Protein AF-A0A838QFN4-F1 (afdb_monomer)

Solvent-accessible surface area (backbone atoms only — not comparable to full-atom values): 5110 Å² total; per-residue (Å²): 132,90,58,70,72,51,71,68,56,53,52,50,51,54,30,48,52,52,13,64,72,58,74,44,58,49,85,75,48,53,95,81,58,42,63,69,75,85,84,35,71,47,55,78,65,50,47,50,52,52,52,52,52,49,46,52,50,34,34,76,44,50,73,40,78,83,52,87,86,41,71,76,69,74,46,86,78,66,76,79,89,116

Sequence (82 aa):
MSMSASYDEVEKFVR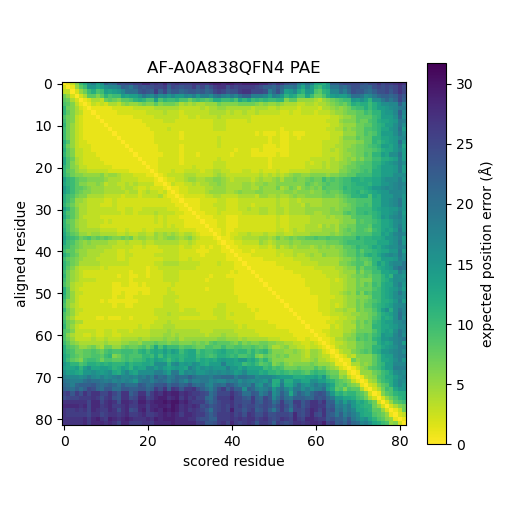DEVAALTAAAPEAVTADTVLVGSNRVVDSADLVMLLLAAEEFARDNLNVAFDWTSDSAMSEARSTLR

Foldseek 3Di:
DQQDDDPVRLVLLLLVLLCVQLVHDSVVDDPPAACDDPPHSHDPVSSVVSVVSSQVCCCVRVVDHDDPPDPVNVDPPDDVPD

Nearest PDB structures (foldseek):
  8wey-assembly1_K  TM=4.530E-01  e=9.325E+00  Cyanidium caldarium

Radius of gyration: 13.97 Å; Cα contacts (8 Å, |Δi|>4): 57; chains: 1; bounding box: 40×23×37 Å

Structure (mmCIF, N/CA/C/O backbone):
data_AF-A0A838QFN4-F1
#
_entry.id   AF-A0A838QFN4-F1
#
loop_
_atom_site.group_PDB
_atom_site.id
_atom_site.type_symbol
_atom_site.label_atom_id
_atom_site.label_alt_id
_atom_site.label_comp_id
_atom_site.label_asym_id
_atom_site.label_entity_id
_atom_site.label_seq_id
_atom_site.pdbx_PDB_ins_code
_atom_site.Cartn_x
_atom_site.Cartn_y
_atom_site.Cartn_z
_atom_site.occupancy
_atom_site.B_iso_or_equiv
_atom_site.auth_seq_id
_atom_site.auth_comp_id
_atom_site.auth_asym_id
_atom_site.auth_atom_id
_atom_site.pdbx_PDB_model_num
ATOM 1 N N . MET A 1 1 ? 23.329 -8.745 -10.941 1.00 42.47 1 MET A N 1
ATOM 2 C CA . MET A 1 1 ? 22.575 -9.219 -9.762 1.00 42.47 1 MET A CA 1
ATOM 3 C C . MET A 1 1 ? 21.126 -9.326 -10.190 1.00 42.47 1 MET A C 1
ATOM 5 O O . MET A 1 1 ? 20.620 -8.350 -10.719 1.00 42.47 1 MET A O 1
ATOM 9 N N . SER A 1 2 ? 20.515 -10.509 -10.092 1.00 45.09 2 SER A N 1
ATOM 10 C CA . SER A 1 2 ? 19.081 -10.665 -10.366 1.00 45.09 2 SER A CA 1
ATOM 11 C C . SER A 1 2 ? 18.339 -10.115 -9.154 1.00 45.09 2 SER A C 1
ATOM 13 O O . SER A 1 2 ? 18.431 -10.699 -8.079 1.00 45.09 2 SER A O 1
ATOM 15 N N . MET A 1 3 ? 17.716 -8.952 -9.307 1.00 57.62 3 MET A N 1
ATOM 16 C CA . MET A 1 3 ? 16.885 -8.319 -8.287 1.00 57.62 3 MET A CA 1
ATOM 17 C C . MET A 1 3 ? 15.478 -8.902 -8.432 1.00 57.62 3 MET A C 1
ATOM 19 O O . MET A 1 3 ? 14.813 -8.694 -9.442 1.00 57.62 3 MET A O 1
ATOM 23 N N . SER A 1 4 ? 15.085 -9.743 -7.480 1.00 67.75 4 SER A N 1
ATOM 24 C CA . SER A 1 4 ? 13.754 -10.340 -7.410 1.00 67.75 4 SER A CA 1
ATOM 25 C C . SER A 1 4 ? 13.323 -10.323 -5.952 1.00 67.75 4 SER A C 1
ATOM 27 O O . SER A 1 4 ? 13.907 -11.054 -5.153 1.00 67.75 4 SER A O 1
ATOM 29 N N . ALA A 1 5 ? 12.337 -9.496 -5.611 1.00 78.81 5 ALA A N 1
ATOM 30 C CA . ALA A 1 5 ? 11.688 -9.565 -4.311 1.00 78.81 5 ALA A CA 1
ATOM 31 C C . ALA A 1 5 ? 10.781 -10.802 -4.276 1.00 78.81 5 ALA A C 1
ATOM 33 O O . ALA A 1 5 ? 10.075 -11.110 -5.241 1.00 78.81 5 ALA A O 1
ATOM 34 N N . SER A 1 6 ? 10.823 -11.525 -3.168 1.00 89.56 6 SER A N 1
ATOM 35 C CA . SER A 1 6 ? 9.889 -12.598 -2.852 1.00 89.56 6 SER A CA 1
ATOM 36 C C . SER A 1 6 ? 8.498 -12.040 -2.533 1.00 89.56 6 SER A C 1
ATOM 38 O O . SER A 1 6 ? 8.341 -10.867 -2.190 1.00 89.56 6 SER A O 1
ATOM 40 N N . TYR A 1 7 ? 7.472 -12.893 -2.615 1.00 87.50 7 TYR A N 1
ATOM 41 C CA . TYR A 1 7 ? 6.114 -12.512 -2.211 1.00 87.50 7 TYR A CA 1
ATOM 42 C C . TYR A 1 7 ? 6.054 -12.055 -0.749 1.00 87.50 7 TYR A C 1
ATOM 44 O O . TYR A 1 7 ? 5.348 -11.097 -0.459 1.00 87.50 7 TYR A O 1
ATOM 52 N N . ASP A 1 8 ? 6.844 -12.670 0.133 1.00 91.88 8 ASP A N 1
ATOM 53 C CA . ASP A 1 8 ? 6.912 -12.300 1.550 1.00 91.88 8 ASP A CA 1
ATOM 54 C C . ASP A 1 8 ? 7.471 -10.881 1.742 1.00 91.88 8 ASP A C 1
ATOM 56 O O . ASP A 1 8 ? 6.993 -10.133 2.590 1.00 91.88 8 ASP A O 1
ATOM 60 N N . GLU A 1 9 ? 8.457 -10.478 0.934 1.00 92.00 9 GLU A N 1
ATOM 61 C CA . GLU A 1 9 ? 9.021 -9.122 0.971 1.00 92.00 9 GLU A CA 1
ATOM 62 C C . GLU A 1 9 ? 8.028 -8.079 0.455 1.00 92.00 9 GLU A C 1
ATOM 64 O O . GLU A 1 9 ? 7.883 -7.020 1.064 1.00 92.00 9 GLU A O 1
ATOM 69 N N . VAL A 1 10 ? 7.310 -8.394 -0.629 1.00 92.25 10 VAL A N 1
ATOM 70 C CA . VAL A 1 10 ? 6.248 -7.528 -1.165 1.00 92.25 10 VAL A CA 1
ATOM 71 C C . VAL A 1 10 ? 5.110 -7.391 -0.155 1.00 92.25 10 VAL A C 1
ATOM 73 O O . VAL A 1 10 ? 4.649 -6.286 0.115 1.00 92.25 10 VAL A O 1
ATOM 76 N N . GLU A 1 11 ? 4.665 -8.503 0.429 1.00 92.44 11 GLU A N 1
ATOM 77 C CA . GLU A 1 11 ? 3.601 -8.508 1.427 1.00 92.44 11 GLU A CA 1
ATOM 78 C C . GLU A 1 11 ? 4.009 -7.710 2.665 1.00 92.44 11 GLU A C 1
ATOM 80 O O . GLU A 1 11 ? 3.242 -6.868 3.132 1.00 92.44 11 GLU A O 1
ATOM 85 N N . LYS A 1 12 ? 5.230 -7.922 3.169 1.00 93.81 12 LYS A N 1
ATOM 86 C CA . LYS A 1 12 ? 5.758 -7.164 4.303 1.00 93.81 12 LYS A CA 1
ATOM 87 C C . LYS A 1 12 ? 5.779 -5.665 4.004 1.00 93.81 12 LYS A C 1
ATOM 89 O O . LYS A 1 12 ? 5.304 -4.890 4.827 1.00 93.81 12 LYS A O 1
ATOM 94 N N . PHE A 1 13 ? 6.284 -5.269 2.836 1.00 94.94 13 PHE A N 1
ATOM 95 C CA . PHE A 1 13 ? 6.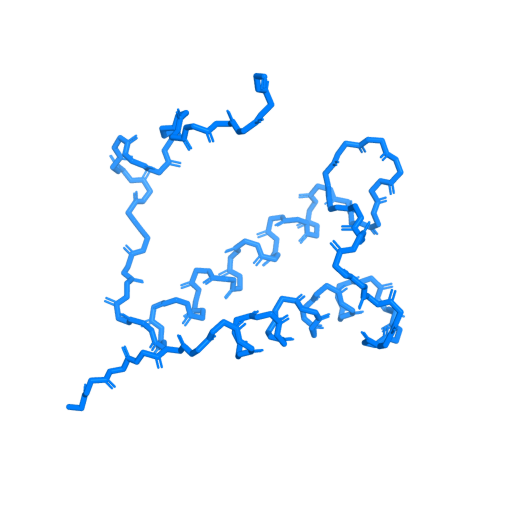312 -3.871 2.414 1.00 94.94 13 PHE A CA 1
ATOM 96 C C . PHE A 1 13 ? 4.906 -3.251 2.421 1.00 94.94 13 PHE A C 1
ATOM 98 O O . PHE A 1 13 ? 4.688 -2.226 3.061 1.00 94.94 13 PHE A O 1
ATOM 105 N N . VAL A 1 14 ? 3.924 -3.906 1.789 1.00 94.06 14 VAL A N 1
ATOM 106 C CA . VAL A 1 14 ? 2.543 -3.396 1.743 1.00 94.06 14 VAL A CA 1
ATOM 107 C C . VAL A 1 14 ? 1.942 -3.288 3.148 1.00 94.06 14 VAL A C 1
ATOM 109 O O . VAL A 1 14 ? 1.261 -2.309 3.447 1.00 94.06 14 VAL A O 1
ATOM 112 N N . ARG A 1 15 ? 2.193 -4.269 4.026 1.00 94.88 15 ARG A N 1
ATOM 113 C CA . ARG A 1 15 ? 1.721 -4.244 5.420 1.00 94.88 15 ARG A CA 1
ATOM 114 C C . ARG A 1 15 ? 2.296 -3.068 6.200 1.00 94.88 15 ARG A C 1
ATOM 116 O O . ARG A 1 15 ? 1.540 -2.379 6.882 1.00 94.88 15 ARG A O 1
ATOM 123 N N . ASP A 1 16 ? 3.603 -2.848 6.086 1.00 95.25 16 ASP A N 1
ATOM 124 C CA . ASP A 1 16 ? 4.301 -1.766 6.776 1.00 95.25 16 ASP A CA 1
ATOM 125 C C . ASP A 1 16 ? 3.789 -0.392 6.307 1.00 95.25 16 ASP A C 1
ATOM 127 O O . ASP A 1 16 ? 3.464 0.455 7.140 1.00 95.25 16 ASP A O 1
ATOM 131 N N . GLU A 1 17 ? 3.641 -0.188 4.993 1.00 96.25 17 GLU A N 1
ATOM 132 C CA . GLU A 1 17 ? 3.157 1.080 4.426 1.00 96.25 17 GLU A CA 1
ATOM 133 C C . GLU A 1 17 ? 1.702 1.369 4.806 1.00 96.25 17 GLU A C 1
ATOM 135 O O . GLU A 1 17 ? 1.374 2.478 5.228 1.00 96.25 17 GLU A O 1
ATOM 140 N N . VAL A 1 18 ? 0.814 0.370 4.730 1.00 95.50 18 VAL A N 1
ATOM 141 C CA . VAL A 1 18 ? -0.582 0.536 5.165 1.00 95.50 18 VAL A CA 1
ATOM 142 C C . VAL A 1 18 ? -0.640 0.880 6.652 1.00 95.50 18 VAL A C 1
ATOM 144 O O . VAL A 1 18 ? -1.361 1.799 7.033 1.00 95.50 18 VAL A O 1
ATOM 147 N N . ALA A 1 19 ? 0.136 0.192 7.492 1.00 95.50 19 ALA A N 1
ATOM 148 C CA . ALA A 1 19 ? 0.175 0.463 8.925 1.00 95.50 19 ALA A CA 1
ATOM 149 C C . ALA A 1 19 ? 0.668 1.884 9.229 1.00 95.50 19 ALA A C 1
ATOM 151 O O . ALA A 1 19 ? 0.087 2.565 10.079 1.00 95.50 19 ALA A O 1
ATOM 152 N N . ALA A 1 20 ? 1.690 2.347 8.501 1.00 95.00 20 ALA A N 1
ATOM 153 C CA . ALA A 1 20 ? 2.218 3.700 8.616 1.00 95.00 20 ALA A CA 1
ATOM 154 C C . ALA A 1 20 ? 1.172 4.757 8.226 1.00 95.00 20 ALA A C 1
ATOM 156 O O . ALA A 1 20 ? 0.971 5.715 8.976 1.00 95.00 20 ALA A O 1
ATOM 157 N N . LEU A 1 21 ? 0.462 4.557 7.110 1.00 94.19 21 LEU A N 1
ATOM 158 C CA . LEU A 1 21 ? -0.583 5.468 6.626 1.00 94.19 21 LEU A CA 1
ATOM 159 C C . LEU A 1 21 ? -1.789 5.527 7.573 1.00 94.19 21 LEU A C 1
ATOM 161 O O . LEU A 1 21 ? -2.313 6.604 7.843 1.00 94.19 21 LEU A O 1
ATOM 165 N N . THR A 1 22 ? -2.205 4.391 8.139 1.00 90.81 22 THR A N 1
ATOM 166 C CA . THR A 1 22 ? -3.375 4.332 9.033 1.00 90.81 22 THR A CA 1
ATOM 167 C C . THR A 1 22 ? -3.040 4.559 10.510 1.00 90.81 22 THR A C 1
ATOM 169 O O . THR A 1 22 ? -3.928 4.442 11.355 1.00 90.81 22 THR A O 1
ATOM 172 N N . ALA A 1 23 ? -1.768 4.812 10.848 1.00 90.31 23 ALA A N 1
ATOM 173 C CA . ALA A 1 23 ? -1.253 4.820 12.223 1.00 90.31 23 ALA A CA 1
ATOM 174 C C . ALA A 1 23 ? -1.648 3.563 13.033 1.00 90.31 23 ALA A C 1
ATOM 176 O O . ALA A 1 23 ? -1.842 3.615 14.252 1.00 90.31 23 ALA A O 1
ATOM 177 N N . ALA A 1 24 ? -1.799 2.431 12.343 1.00 88.94 24 ALA A N 1
ATOM 178 C CA . ALA A 1 24 ? -2.136 1.154 12.951 1.00 88.94 24 ALA A CA 1
ATOM 179 C C . ALA A 1 24 ? -0.859 0.401 13.327 1.00 88.94 24 ALA A C 1
ATOM 181 O O . ALA A 1 24 ? 0.231 0.681 12.831 1.00 88.94 24 ALA A O 1
ATOM 182 N N . ALA A 1 25 ? -0.997 -0.589 14.203 1.00 88.00 25 ALA A N 1
ATOM 183 C CA . ALA A 1 25 ? 0.082 -1.536 14.435 1.00 88.00 25 ALA A CA 1
ATOM 184 C C . ALA A 1 25 ? 0.266 -2.411 13.170 1.00 88.00 25 ALA A C 1
ATOM 186 O O . ALA A 1 25 ? -0.750 -2.849 12.618 1.00 88.00 25 ALA A O 1
ATOM 187 N N . PRO A 1 26 ? 1.499 -2.693 12.700 1.00 83.69 26 PRO A N 1
ATOM 188 C CA . PRO A 1 26 ? 1.739 -3.556 11.534 1.00 83.69 26 PRO A CA 1
ATOM 189 C C . PRO A 1 26 ? 1.048 -4.922 11.618 1.00 83.69 26 PRO A C 1
ATOM 191 O O . PRO A 1 26 ? 0.599 -5.470 10.617 1.00 83.69 26 PRO A O 1
ATOM 194 N N . GLU A 1 27 ? 0.888 -5.441 12.831 1.00 87.62 27 GLU A N 1
ATOM 195 C CA . GLU A 1 27 ? 0.248 -6.719 13.137 1.00 87.62 27 GLU A CA 1
ATOM 196 C C .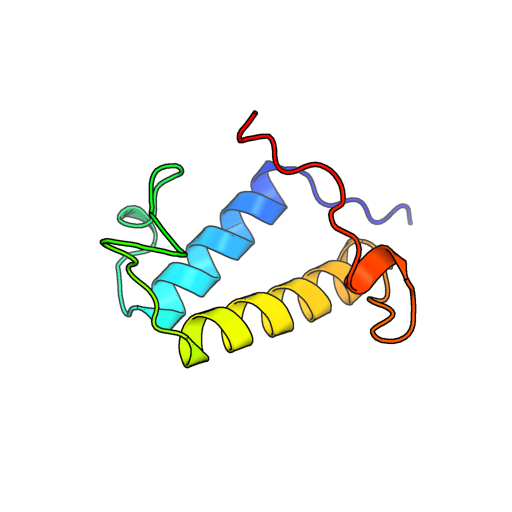 GLU A 1 27 ? -1.280 -6.675 12.974 1.00 87.62 27 GLU A C 1
ATOM 198 O O . GLU A 1 27 ? -1.923 -7.719 12.872 1.00 87.62 27 GLU A O 1
ATOM 203 N N . ALA A 1 28 ? -1.874 -5.478 12.964 1.00 89.31 28 ALA A N 1
ATOM 204 C CA . ALA A 1 28 ? -3.302 -5.276 12.730 1.00 89.31 28 ALA A CA 1
ATOM 205 C C . ALA A 1 28 ? -3.653 -5.245 11.232 1.00 89.31 28 ALA A C 1
ATOM 207 O O . ALA A 1 28 ? -4.821 -5.416 10.872 1.00 89.31 28 ALA A O 1
ATOM 208 N N . VAL A 1 29 ? -2.664 -5.048 10.354 1.00 93.88 29 VAL A N 1
ATOM 209 C CA . VAL A 1 29 ? -2.843 -5.168 8.906 1.00 93.88 29 VAL A CA 1
ATOM 210 C C . VAL A 1 29 ? -2.717 -6.643 8.546 1.00 93.88 29 VAL A C 1
ATOM 212 O O . VAL A 1 29 ? -1.665 -7.2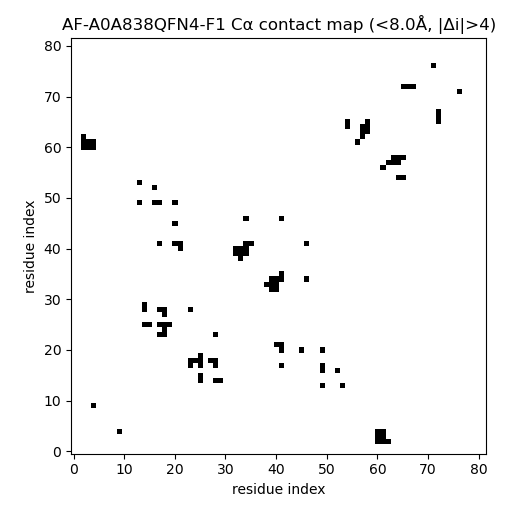48 8.737 1.00 93.88 29 VAL A O 1
ATOM 215 N N . THR A 1 30 ? -3.787 -7.231 8.011 1.00 93.88 30 THR A N 1
ATOM 216 C CA . THR A 1 30 ? -3.898 -8.656 7.643 1.00 93.88 30 THR A CA 1
ATOM 217 C C . THR A 1 30 ? -4.104 -8.803 6.133 1.00 93.88 30 THR A C 1
ATOM 219 O O . THR A 1 30 ? -4.178 -7.805 5.422 1.00 93.88 30 THR A O 1
ATOM 222 N N . ALA A 1 31 ? -4.090 -10.026 5.593 1.00 90.25 31 ALA A N 1
ATOM 223 C CA . ALA A 1 31 ? -4.373 -10.233 4.164 1.00 90.25 31 ALA A CA 1
ATOM 224 C C . ALA A 1 31 ? -5.834 -9.883 3.810 1.00 90.25 31 ALA A C 1
ATOM 226 O O . ALA A 1 31 ? -6.132 -9.563 2.665 1.00 90.25 31 ALA A O 1
ATOM 227 N N . ASP A 1 32 ? -6.720 -9.892 4.810 1.00 92.50 32 ASP A N 1
ATOM 228 C CA . ASP A 1 32 ? -8.141 -9.568 4.676 1.00 92.50 32 ASP A CA 1
ATOM 229 C C . ASP A 1 32 ? -8.431 -8.065 4.852 1.00 92.50 32 ASP A C 1
ATOM 231 O O . ASP A 1 32 ? -9.586 -7.636 4.802 1.00 92.50 32 ASP A O 1
ATOM 235 N N . THR A 1 33 ? -7.401 -7.240 5.085 1.00 93.50 33 THR A N 1
ATOM 236 C CA . THR A 1 33 ? -7.567 -5.795 5.254 1.00 93.50 33 THR A CA 1
ATOM 237 C C . THR A 1 33 ? -8.065 -5.161 3.954 1.00 93.50 33 THR A C 1
ATOM 239 O O . THR A 1 33 ? -7.397 -5.174 2.922 1.00 93.50 33 THR A O 1
ATOM 242 N N . VAL A 1 34 ? -9.254 -4.560 4.016 1.00 93.62 34 VAL A N 1
ATOM 243 C CA . VAL A 1 34 ? -9.889 -3.912 2.865 1.00 93.62 34 VAL A CA 1
ATOM 244 C C . VAL A 1 34 ? -9.223 -2.562 2.594 1.00 93.62 34 VAL A C 1
ATOM 246 O O . VAL A 1 34 ? -9.294 -1.650 3.417 1.00 93.62 34 VAL A O 1
ATOM 249 N N . LEU A 1 35 ? -8.614 -2.412 1.415 1.00 92.88 35 LEU A N 1
ATOM 250 C CA . LEU A 1 35 ? -7.971 -1.159 0.988 1.00 92.88 35 LEU A CA 1
ATOM 251 C C . LEU A 1 35 ? -8.886 -0.275 0.126 1.00 92.88 35 LEU A C 1
ATOM 253 O O . LEU A 1 35 ? -8.735 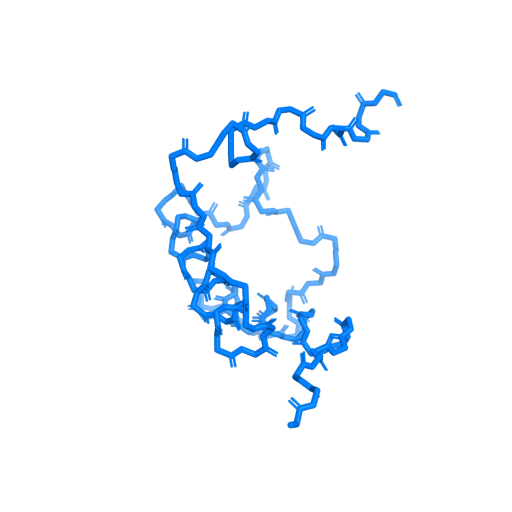0.941 0.099 1.00 92.88 35 LEU A O 1
ATOM 257 N N . VAL A 1 36 ? -9.864 -0.865 -0.569 1.00 92.19 36 VAL A N 1
ATOM 258 C CA . VAL A 1 36 ? -10.751 -0.161 -1.510 1.00 92.19 36 VAL A CA 1
ATOM 259 C C . VAL A 1 36 ? -12.195 -0.620 -1.317 1.00 92.19 36 VAL A C 1
ATOM 261 O O . VAL A 1 36 ? -12.453 -1.790 -1.056 1.00 92.19 36 VAL A O 1
ATOM 264 N N . GLY A 1 37 ? -13.149 0.299 -1.485 1.00 89.06 37 GLY A N 1
ATOM 265 C CA . GLY A 1 37 ? -14.581 0.009 -1.398 1.00 89.06 37 GLY A CA 1
ATOM 266 C C . GLY A 1 37 ? -15.181 0.292 -0.019 1.00 89.06 37 GLY A C 1
ATOM 267 O O . GLY A 1 37 ? -14.782 1.235 0.674 1.00 89.06 37 GLY A O 1
ATOM 268 N N . SER A 1 38 ? -16.205 -0.482 0.344 1.00 87.88 38 SER A N 1
ATOM 269 C CA . SER A 1 38 ? -16.902 -0.378 1.632 1.00 87.88 38 SER A CA 1
ATOM 270 C C . SER A 1 38 ? -16.036 -0.939 2.766 1.00 87.88 38 SER A C 1
ATOM 272 O O . SER A 1 38 ? -15.410 -1.975 2.588 1.00 87.88 38 SER A O 1
ATOM 274 N N . ASN A 1 39 ? -16.022 -0.280 3.931 1.00 90.44 39 ASN A N 1
ATOM 275 C CA . ASN A 1 39 ? -15.170 -0.621 5.088 1.00 90.44 39 ASN A CA 1
ATOM 276 C C . ASN A 1 39 ? -13.652 -0.553 4.831 1.00 90.44 39 ASN A C 1
ATOM 278 O O . ASN A 1 39 ? -12.884 -1.215 5.527 1.00 90.44 39 ASN A O 1
ATOM 282 N N . ARG A 1 40 ? -13.209 0.250 3.856 1.00 93.06 40 ARG A N 1
ATOM 283 C CA . ARG A 1 40 ? -11.777 0.488 3.645 1.00 93.06 40 ARG A CA 1
ATOM 284 C C . ARG A 1 40 ? -11.120 1.158 4.856 1.00 93.06 40 ARG A C 1
ATOM 286 O O . ARG A 1 40 ? -11.735 2.019 5.486 1.00 93.06 40 ARG A O 1
ATOM 293 N N . VAL A 1 41 ? -9.875 0.779 5.135 1.00 93.94 41 VAL A N 1
ATOM 294 C CA . VAL A 1 41 ? -9.080 1.345 6.243 1.00 93.94 41 VAL A CA 1
ATOM 295 C C . VAL A 1 41 ? -8.253 2.568 5.839 1.00 93.94 41 VAL A C 1
ATOM 297 O O . VAL A 1 41 ? -7.882 3.348 6.705 1.00 93.94 41 VAL A O 1
ATOM 300 N N . VAL A 1 42 ? -8.004 2.746 4.539 1.00 93.69 42 VAL A N 1
ATOM 301 C CA . VAL A 1 42 ? -7.304 3.900 3.953 1.00 93.69 42 VAL A CA 1
ATOM 302 C C . VAL A 1 42 ? -8.288 4.801 3.213 1.00 93.69 42 VAL A C 1
ATOM 304 O O . VAL A 1 42 ? -9.260 4.320 2.616 1.00 93.69 42 VAL A O 1
ATOM 307 N N . ASP A 1 43 ? -8.070 6.114 3.235 1.00 93.31 43 ASP A N 1
ATOM 308 C CA . ASP A 1 43 ? -8.829 7.020 2.377 1.00 93.31 43 ASP A CA 1
ATOM 309 C C . ASP A 1 43 ? -8.263 7.068 0.940 1.00 93.31 43 ASP A C 1
ATOM 311 O O . ASP A 1 43 ? -7.354 6.322 0.57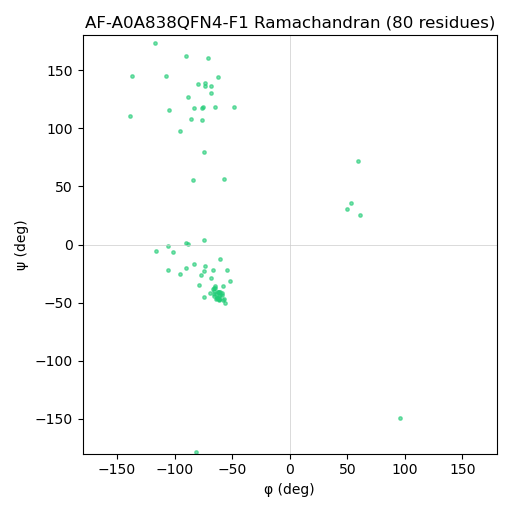6 1.00 93.31 43 ASP A O 1
ATOM 315 N N . SER A 1 44 ? -8.861 7.884 0.064 1.00 91.62 44 SER A N 1
ATOM 316 C CA . SER A 1 44 ? -8.410 7.960 -1.332 1.00 91.62 44 SER A CA 1
ATOM 317 C C . SER A 1 44 ? -7.024 8.593 -1.478 1.00 91.62 44 SER 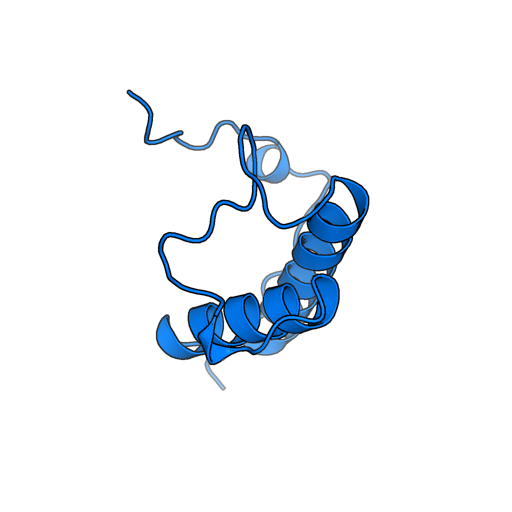A C 1
ATOM 319 O O . SER A 1 44 ? -6.329 8.281 -2.441 1.00 91.62 44 SER A O 1
ATOM 321 N N . ALA A 1 45 ? -6.637 9.495 -0.574 1.00 93.00 45 ALA A N 1
ATOM 322 C CA . ALA A 1 45 ? -5.321 10.117 -0.586 1.00 93.00 45 ALA A CA 1
ATOM 323 C C . ALA A 1 45 ? -4.264 9.124 -0.088 1.00 93.00 45 ALA A C 1
ATOM 325 O O . ALA A 1 45 ? -3.250 8.935 -0.758 1.00 93.00 45 ALA A O 1
ATOM 326 N N . ASP A 1 46 ? -4.549 8.419 1.005 1.00 93.94 46 ASP A N 1
ATOM 327 C CA . ASP A 1 46 ? -3.687 7.365 1.545 1.00 93.94 46 ASP A CA 1
ATOM 328 C C . ASP A 1 46 ? -3.462 6.245 0.523 1.00 93.94 46 ASP A C 1
ATOM 330 O O . ASP A 1 46 ? -2.340 5.783 0.328 1.00 93.94 46 ASP A O 1
ATOM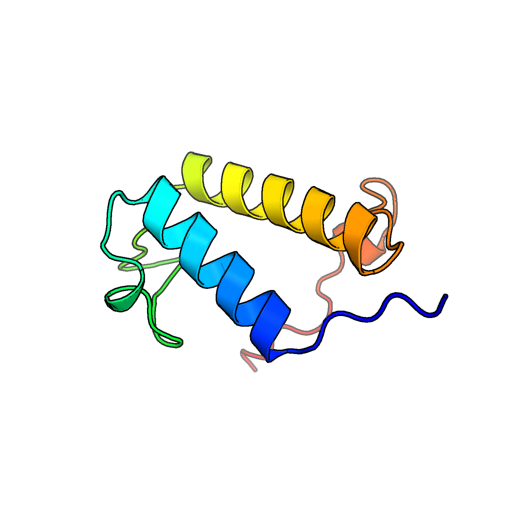 334 N N . LEU A 1 47 ? -4.511 5.842 -0.202 1.00 93.81 47 LEU A N 1
ATOM 335 C CA . LEU A 1 47 ? -4.391 4.840 -1.261 1.00 93.81 47 LEU A CA 1
ATOM 336 C C . LEU A 1 47 ? -3.443 5.292 -2.380 1.00 93.81 47 LEU A C 1
ATOM 338 O O . LEU A 1 47 ? -2.652 4.492 -2.872 1.00 93.81 47 LEU A O 1
ATOM 342 N N . VAL A 1 48 ? -3.501 6.562 -2.787 1.00 93.00 48 VAL A N 1
ATOM 343 C CA . VAL A 1 48 ? -2.570 7.103 -3.790 1.00 93.00 48 VAL A CA 1
ATOM 344 C C . VAL A 1 48 ? -1.138 7.083 -3.258 1.00 93.00 48 VAL A C 1
ATOM 346 O O . VAL A 1 48 ? -0.235 6.678 -3.986 1.00 93.00 48 VAL A O 1
ATOM 349 N N . MET A 1 49 ? -0.927 7.453 -1.993 1.00 94.94 49 MET A N 1
ATOM 350 C CA . MET A 1 49 ? 0.395 7.399 -1.363 1.00 94.94 49 MET A CA 1
ATOM 351 C C . MET A 1 49 ? 0.958 5.975 -1.336 1.00 94.94 49 MET A C 1
ATOM 353 O O . MET A 1 49 ? 2.111 5.774 -1.714 1.00 94.94 49 MET A O 1
ATOM 357 N N . LEU A 1 50 ? 0.131 4.985 -0.987 1.00 95.00 50 LEU A N 1
ATOM 358 C CA . LEU A 1 50 ? 0.509 3.571 -1.019 1.00 95.00 50 LEU A CA 1
ATOM 359 C C . LEU A 1 50 ? 0.938 3.120 -2.424 1.00 95.00 50 LEU A C 1
ATOM 361 O O . LEU A 1 50 ? 1.932 2.413 -2.570 1.00 95.00 50 LEU A O 1
ATOM 365 N N . LEU A 1 51 ? 0.206 3.528 -3.466 1.00 93.44 51 LEU A N 1
ATOM 366 C CA . LEU A 1 51 ? 0.531 3.168 -4.850 1.00 93.44 51 LEU A CA 1
ATOM 367 C C . LEU A 1 51 ? 1.845 3.805 -5.325 1.00 93.44 51 LEU A C 1
ATOM 369 O O . LEU A 1 51 ? 2.621 3.145 -6.012 1.00 93.44 51 LEU A O 1
ATOM 373 N N . LEU A 1 52 ? 2.116 5.054 -4.937 1.00 93.00 52 LEU A N 1
ATOM 374 C CA . LEU A 1 52 ? 3.382 5.726 -5.244 1.00 93.00 52 LEU A CA 1
ATOM 375 C C . LEU A 1 52 ? 4.564 5.054 -4.534 1.00 93.00 52 LEU A C 1
ATOM 377 O O . LEU A 1 52 ? 5.598 4.821 -5.158 1.00 93.00 52 LEU A O 1
ATOM 381 N N . ALA A 1 53 ? 4.395 4.681 -3.264 1.00 95.06 53 ALA A N 1
ATOM 382 C CA . ALA A 1 53 ? 5.406 3.930 -2.525 1.00 95.06 53 ALA A CA 1
ATOM 383 C C . ALA A 1 53 ? 5.662 2.556 -3.173 1.00 95.06 53 ALA A C 1
ATOM 385 O O . ALA A 1 53 ? 6.808 2.133 -3.319 1.00 95.06 53 ALA A O 1
ATOM 386 N N . ALA A 1 54 ? 4.607 1.866 -3.619 1.00 93.06 54 ALA A N 1
ATOM 387 C CA . ALA A 1 54 ? 4.733 0.591 -4.322 1.00 93.06 54 ALA A CA 1
ATOM 388 C C . ALA A 1 54 ? 5.457 0.724 -5.673 1.00 93.06 54 ALA A C 1
ATOM 390 O O . ALA A 1 54 ? 6.228 -0.163 -6.043 1.00 93.06 54 ALA A O 1
ATOM 391 N N . GLU A 1 55 ? 5.246 1.827 -6.398 1.00 91.12 55 GLU A N 1
ATOM 392 C CA . GLU A 1 55 ? 5.997 2.133 -7.618 1.00 91.12 55 GLU A CA 1
ATOM 393 C C . GLU A 1 55 ? 7.497 2.286 -7.326 1.00 91.12 55 GLU A C 1
ATOM 395 O O . GLU A 1 55 ? 8.323 1.706 -8.034 1.00 91.12 55 GLU A O 1
ATOM 400 N N . GLU A 1 56 ? 7.853 3.038 -6.283 1.00 91.94 56 GLU A N 1
ATOM 401 C CA . GLU A 1 56 ? 9.245 3.214 -5.858 1.00 91.94 56 GLU A CA 1
ATOM 402 C C . GLU A 1 56 ? 9.873 1.876 -5.444 1.00 91.94 56 GLU A C 1
ATOM 404 O O . GLU A 1 56 ? 10.932 1.507 -5.954 1.00 91.94 56 GLU A O 1
ATOM 409 N N . PHE A 1 57 ? 9.167 1.077 -4.638 1.00 92.56 57 PHE A N 1
ATOM 410 C CA . PHE A 1 57 ? 9.613 -0.263 -4.256 1.00 92.56 57 PHE A CA 1
ATOM 411 C C . PHE A 1 57 ? 9.874 -1.156 -5.477 1.00 92.56 57 PHE A C 1
ATOM 413 O O . PHE A 1 57 ? 10.910 -1.821 -5.547 1.00 92.56 57 PHE A O 1
ATOM 420 N N . ALA A 1 58 ? 8.959 -1.182 -6.450 1.00 89.75 58 ALA A N 1
ATOM 421 C CA . ALA A 1 58 ? 9.104 -1.992 -7.656 1.00 89.75 58 ALA A CA 1
ATOM 422 C C . ALA A 1 58 ? 10.272 -1.517 -8.535 1.00 89.75 58 ALA A C 1
ATOM 424 O O . ALA A 1 58 ? 11.012 -2.338 -9.090 1.00 89.75 58 ALA A O 1
ATOM 425 N N . ARG A 1 59 ? 10.484 -0.202 -8.628 1.00 89.12 59 ARG A N 1
ATOM 426 C CA . ARG A 1 59 ? 11.621 0.376 -9.348 1.00 89.12 59 ARG A CA 1
ATOM 427 C C . ARG A 1 59 ? 12.943 -0.060 -8.731 1.00 89.12 59 ARG A C 1
ATOM 429 O O . ARG A 1 59 ? 13.809 -0.550 -9.454 1.00 89.12 59 ARG A O 1
ATOM 436 N N . ASP A 1 60 ? 13.055 0.047 -7.414 1.00 90.69 60 ASP A N 1
ATOM 437 C CA . ASP A 1 60 ? 14.310 -0.178 -6.702 1.00 90.69 60 ASP A CA 1
ATOM 438 C C . ASP A 1 60 ? 14.633 -1.666 -6.517 1.00 90.69 60 ASP A C 1
ATOM 440 O O . ASP A 1 60 ? 15.798 -2.058 -6.589 1.00 90.69 60 ASP A O 1
ATOM 444 N N . ASN A 1 61 ? 13.618 -2.514 -6.315 1.00 89.75 61 ASN A N 1
ATOM 445 C CA . ASN A 1 61 ? 13.813 -3.921 -5.938 1.00 89.75 61 ASN A CA 1
ATOM 446 C C . ASN A 1 61 ? 13.539 -4.914 -7.071 1.00 89.75 61 ASN A C 1
ATOM 448 O O . ASN A 1 61 ? 14.034 -6.041 -7.027 1.00 89.75 61 ASN A O 1
ATOM 452 N N . LEU A 1 62 ? 12.753 -4.522 -8.077 1.00 85.88 62 LEU A N 1
ATOM 453 C CA . LEU A 1 62 ? 12.377 -5.380 -9.208 1.00 85.88 62 LEU A CA 1
ATOM 454 C C . LEU A 1 62 ? 12.911 -4.858 -10.546 1.00 85.88 62 LEU A C 1
ATOM 456 O O . LEU A 1 62 ? 12.762 -5.533 -11.564 1.00 85.88 62 LEU A O 1
ATOM 460 N N . ASN A 1 63 ? 13.539 -3.674 -10.557 1.00 85.69 63 ASN A N 1
ATOM 461 C CA . ASN A 1 63 ? 13.972 -2.984 -11.772 1.00 85.69 63 ASN A CA 1
ATOM 462 C C . ASN A 1 63 ? 12.812 -2.822 -12.781 1.00 85.69 63 ASN A C 1
ATOM 464 O O . ASN A 1 63 ? 12.998 -2.925 -13.997 1.00 85.69 63 ASN A O 1
ATOM 468 N N . VAL A 1 64 ? 11.600 -2.600 -12.258 1.00 80.69 64 VAL A N 1
ATOM 469 C CA . VAL A 1 64 ? 10.381 -2.344 -13.031 1.00 80.69 64 VAL A CA 1
ATOM 470 C C . VAL A 1 64 ? 10.060 -0.860 -12.930 1.00 80.69 64 VAL A C 1
ATOM 472 O O . VAL A 1 64 ? 9.755 -0.358 -11.854 1.00 80.69 64 VAL A O 1
ATOM 475 N N . ALA A 1 65 ? 10.105 -0.150 -14.053 1.00 76.75 65 ALA A N 1
ATOM 476 C CA . ALA A 1 65 ? 9.590 1.211 -14.127 1.00 76.75 65 ALA A CA 1
ATOM 477 C C . ALA A 1 65 ? 8.101 1.160 -14.484 1.00 76.75 65 ALA A C 1
ATOM 479 O O . ALA A 1 65 ? 7.726 0.530 -15.475 1.00 76.75 65 ALA A O 1
ATOM 480 N N . PHE A 1 66 ? 7.259 1.815 -13.686 1.00 72.38 66 PHE A N 1
ATOM 481 C CA . PHE A 1 66 ? 5.850 1.958 -14.023 1.00 72.38 66 PHE A CA 1
ATOM 482 C C . PHE A 1 66 ? 5.698 3.014 -15.121 1.00 72.38 66 PHE A C 1
ATOM 484 O O . PHE A 1 66 ? 6.071 4.175 -14.952 1.00 72.38 66 PHE A O 1
ATOM 491 N N . ASP A 1 67 ? 5.183 2.597 -16.274 1.00 73.75 67 ASP A N 1
ATOM 492 C CA . ASP A 1 67 ? 4.934 3.489 -17.401 1.00 73.75 67 ASP A CA 1
ATOM 493 C C . ASP A 1 67 ? 3.479 3.965 -17.379 1.00 73.75 67 ASP A C 1
ATOM 495 O O . ASP A 1 67 ? 2.579 3.292 -17.881 1.00 73.75 67 ASP A O 1
ATOM 499 N N . TRP A 1 68 ? 3.266 5.160 -16.830 1.00 69.06 68 TRP A N 1
ATOM 500 C CA . TRP A 1 68 ? 1.966 5.837 -16.771 1.00 69.06 68 TRP A CA 1
ATOM 501 C C . TRP A 1 68 ? 1.348 6.139 -18.147 1.00 69.06 68 TRP A C 1
ATOM 503 O O . TRP A 1 68 ? 0.176 6.504 -18.226 1.00 69.06 68 TRP A O 1
ATOM 513 N N . THR A 1 69 ? 2.122 6.009 -19.227 1.00 69.38 69 THR A N 1
ATOM 514 C CA . THR A 1 69 ? 1.679 6.240 -20.608 1.00 69.38 69 THR A CA 1
ATOM 515 C C . THR A 1 69 ? 1.391 4.949 -21.371 1.00 69.38 69 THR A C 1
ATOM 517 O O . THR A 1 69 ? 0.870 5.001 -22.484 1.00 69.38 69 THR A O 1
ATOM 520 N N . SER A 1 70 ? 1.690 3.794 -20.771 1.00 65.88 70 SER A N 1
ATOM 521 C CA . SER A 1 70 ? 1.413 2.489 -21.360 1.00 65.88 70 SER A CA 1
ATOM 522 C C . SER A 1 70 ? -0.053 2.099 -21.173 1.00 65.88 70 SER A C 1
ATOM 524 O O . SER A 1 70 ? -0.604 2.196 -20.073 1.00 65.88 70 SER A O 1
ATOM 526 N N . ASP A 1 71 ? -0.660 1.528 -22.217 1.00 59.66 71 ASP A N 1
ATOM 527 C CA . ASP A 1 71 ? -1.996 0.917 -22.161 1.00 59.66 71 ASP A CA 1
ATOM 528 C C . ASP A 1 71 ? -2.106 -0.156 -21.056 1.00 59.66 71 ASP A C 1
ATOM 530 O O . ASP A 1 71 ? -3.202 -0.440 -20.580 1.00 59.66 71 ASP A O 1
ATOM 534 N N . SER A 1 72 ? -0.985 -0.733 -20.596 1.00 59.84 72 SER A N 1
ATOM 535 C CA . SER A 1 72 ? -0.944 -1.704 -19.493 1.00 59.84 72 SER A CA 1
ATOM 536 C C . SER A 1 72 ? -1.141 -1.095 -18.100 1.00 59.84 72 SER A C 1
ATOM 538 O O . SER A 1 72 ? -1.537 -1.824 -17.196 1.00 59.84 72 SER A O 1
ATOM 540 N N . ALA A 1 73 ? -0.877 0.204 -17.909 1.00 53.41 73 ALA A N 1
ATOM 541 C CA . ALA A 1 73 ? -1.075 0.900 -16.631 1.00 53.41 73 ALA A CA 1
ATOM 542 C C . ALA A 1 73 ? -2.555 1.229 -16.363 1.00 53.41 73 ALA A C 1
ATOM 544 O O . ALA A 1 73 ? -2.974 1.325 -15.213 1.00 53.41 73 ALA A O 1
ATOM 545 N N . MET A 1 74 ? -3.345 1.360 -17.434 1.00 51.34 74 MET A N 1
ATOM 546 C CA . MET A 1 74 ? -4.795 1.600 -17.416 1.00 51.34 74 MET A CA 1
ATOM 547 C C . MET A 1 74 ? -5.610 0.354 -17.792 1.00 51.34 74 MET A C 1
ATOM 549 O O . MET A 1 74 ? -6.840 0.409 -17.847 1.00 51.34 74 MET A O 1
ATOM 553 N N . SER A 1 75 ? -4.950 -0.766 -18.101 1.00 45.38 75 SER A N 1
ATOM 554 C CA . SER A 1 75 ? -5.640 -1.961 -18.570 1.00 45.38 75 SER A CA 1
ATOM 555 C C . SER A 1 75 ? -6.476 -2.559 -17.447 1.00 45.38 75 SER A C 1
ATOM 557 O O . SER A 1 75 ? -5.969 -2.848 -16.362 1.00 45.38 75 SER A O 1
ATOM 559 N N . GLU A 1 76 ? -7.743 -2.832 -17.757 1.00 50.47 76 GLU A N 1
ATOM 560 C CA . GLU A 1 76 ? -8.591 -3.842 -17.120 1.00 50.47 76 GLU A CA 1
ATOM 561 C C . GLU A 1 76 ? -7.945 -5.242 -17.221 1.00 50.47 76 GLU A C 1
ATOM 563 O O . GLU A 1 76 ? -8.519 -6.192 -17.761 1.00 50.47 76 GLU A O 1
ATOM 568 N N . ALA A 1 77 ? -6.716 -5.410 -16.738 1.00 48.78 77 ALA A N 1
ATOM 569 C CA . ALA A 1 77 ? -6.023 -6.677 -16.722 1.00 48.78 77 ALA A CA 1
ATOM 570 C C . ALA A 1 77 ? -6.634 -7.540 -15.611 1.00 48.78 77 ALA A C 1
ATOM 572 O O . ALA A 1 77 ? -6.101 -7.680 -14.518 1.00 48.78 77 ALA A O 1
ATOM 573 N N . ARG A 1 78 ? -7.783 -8.136 -15.949 1.00 52.88 78 ARG A N 1
ATOM 574 C CA . ARG A 1 78 ? -8.406 -9.292 -15.301 1.00 52.88 78 ARG A CA 1
ATOM 575 C C . ARG A 1 78 ? -8.726 -9.071 -13.822 1.00 52.88 78 ARG A C 1
ATOM 577 O O . ARG A 1 78 ? -8.161 -9.723 -12.951 1.00 52.88 78 ARG A O 1
ATOM 584 N N . SER A 1 79 ? -9.742 -8.246 -13.565 1.00 45.91 79 SER A N 1
ATOM 585 C CA . SER A 1 79 ? -10.542 -8.390 -12.346 1.00 45.91 79 SER A CA 1
ATOM 586 C C . SER A 1 79 ? -10.954 -9.860 -12.192 1.00 45.91 79 SER A C 1
ATOM 588 O O . SER A 1 79 ? -11.623 -10.424 -13.060 1.00 45.91 79 SER A O 1
ATOM 590 N N . THR A 1 80 ? -10.523 -10.490 -11.104 1.00 46.31 80 THR A N 1
ATOM 591 C CA . THR A 1 80 ? -1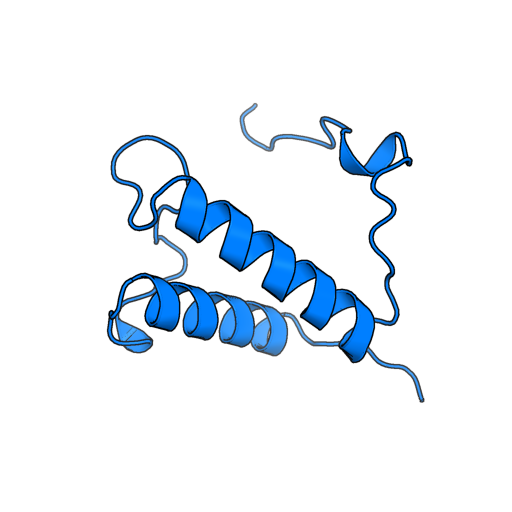0.945 -11.834 -10.686 1.00 46.31 80 THR A CA 1
ATOM 592 C C . THR A 1 80 ? -12.366 -11.842 -10.111 1.00 46.31 80 THR A C 1
ATOM 594 O O . THR A 1 80 ? -12.842 -12.895 -9.706 1.00 46.31 80 THR A O 1
ATOM 597 N N . LEU A 1 81 ? -13.076 -10.703 -10.124 1.00 43.38 81 LEU A N 1
ATOM 598 C CA . LEU A 1 81 ? -14.506 -10.596 -9.810 1.00 43.38 81 LEU A CA 1
ATOM 599 C C . LEU A 1 81 ? -15.381 -10.912 -11.038 1.00 43.38 81 LEU A C 1
ATOM 601 O O . LEU A 1 81 ? -16.214 -10.104 -11.454 1.00 43.38 81 LEU A O 1
ATOM 605 N N . ARG A 1 82 ? -15.178 -12.093 -11.624 1.00 47.50 82 ARG A N 1
ATOM 606 C CA . ARG A 1 82 ? -16.200 -12.795 -12.408 1.00 47.50 82 ARG A CA 1
ATOM 607 C C . ARG A 1 82 ? -16.607 -14.055 -11.671 1.00 47.50 82 ARG A C 1
ATOM 609 O O . ARG A 1 82 ? -15.690 -14.743 -11.176 1.00 47.50 82 ARG A O 1
#

Secondary structure (DSSP, 8-state):
------HHHHHHHHHHHHHHHTT--GGG--TT---SSTT-SS-HHHHHHHHHHHHHHHHHHH-----TTSTTTS-----S--

pLDDT: mean 82.18, std 16.75, range [42.47, 96.25]

Mean predicted aligned error: 8.06 Å